Protein AF-A0A538KZR2-F1 (afdb_monomer_lite)

Radius of gyration: 1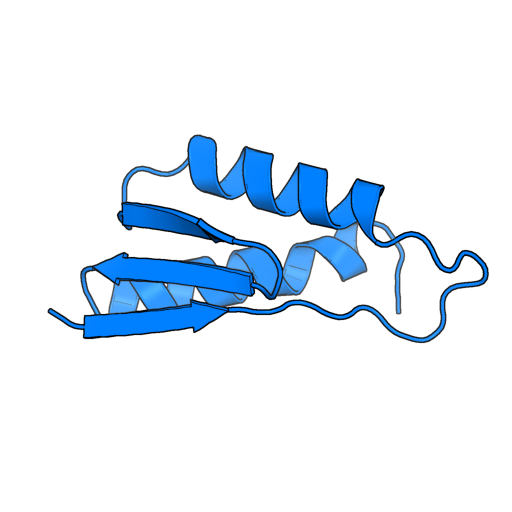2.09 Å; chains: 1; bounding box: 28×23×34 Å

Foldseek 3Di:
DDKDWDDADFDDDPDPDPVPLVVVLVVVQVVDDQWDWDDDDGTIMTHHDPVSVVVSNVVSNCSCVVVVGD

Secondary structure (DSSP, 8-state):
-EEEEE-----S-SS---HHHHHHHHHHHHH--SSEEEEETTEEEEEE-HHHHHHHHHHHHHHHHHTT--

pLDDT: mean 93.76, std 4.53, range [76.62, 98.19]

Structure (mmCIF, N/CA/C/O backbone):
data_AF-A0A538KZR2-F1
#
_entry.id   AF-A0A538KZR2-F1
#
loop_
_atom_site.group_PDB
_atom_site.id
_atom_site.type_symbol
_atom_site.label_atom_id
_atom_site.label_alt_id
_atom_site.label_comp_id
_atom_site.label_asym_id
_atom_site.label_entity_id
_atom_site.label_seq_id
_atom_site.pdbx_PDB_ins_code
_atom_site.Cartn_x
_atom_site.Cartn_y
_atom_site.Cartn_z
_atom_site.occupancy
_atom_site.B_iso_or_equiv
_atom_site.auth_seq_id
_atom_site.auth_comp_id
_atom_site.auth_asym_id
_atom_site.auth_atom_id
_atom_site.pdbx_PDB_model_num
ATOM 1 N N . MET A 1 1 ? -7.112 0.276 18.484 1.00 83.75 1 MET A N 1
ATOM 2 C CA . MET A 1 1 ? -7.267 0.947 17.180 1.00 83.75 1 MET A CA 1
ATOM 3 C C . MET A 1 1 ? -5.936 1.588 16.854 1.00 83.75 1 MET A C 1
ATOM 5 O O . MET A 1 1 ? -5.369 2.218 17.741 1.00 83.75 1 MET A O 1
ATOM 9 N N . ALA A 1 2 ? -5.418 1.343 15.658 1.00 96.69 2 ALA A N 1
ATOM 10 C CA . ALA A 1 2 ? -4.122 1.831 15.212 1.00 96.69 2 ALA A CA 1
ATOM 11 C C . ALA A 1 2 ? -4.256 2.486 13.834 1.00 96.69 2 ALA A C 1
ATOM 13 O O . ALA A 1 2 ? -5.199 2.208 13.092 1.00 96.69 2 ALA A O 1
ATOM 14 N N . THR A 1 3 ? -3.293 3.345 13.517 1.00 97.25 3 THR A N 1
ATOM 15 C CA . THR A 1 3 ? -3.135 3.979 12.209 1.00 97.25 3 THR A CA 1
ATOM 16 C C . THR A 1 3 ? -1.744 3.669 11.680 1.00 97.25 3 THR A C 1
ATOM 18 O O . THR A 1 3 ? -0.779 3.705 12.448 1.00 97.25 3 THR A O 1
ATOM 21 N N . ALA A 1 4 ? -1.633 3.396 10.387 1.00 97.56 4 ALA A N 1
ATOM 22 C CA . ALA A 1 4 ? -0.367 3.153 9.709 1.00 97.56 4 ALA A CA 1
ATOM 23 C C . ALA A 1 4 ? -0.336 3.866 8.357 1.00 97.56 4 ALA A C 1
ATOM 25 O O . ALA A 1 4 ? -1.382 4.109 7.761 1.00 97.56 4 ALA A O 1
ATOM 26 N N . ASP A 1 5 ? 0.866 4.167 7.878 1.00 97.56 5 ASP A N 1
ATOM 27 C CA . ASP A 1 5 ? 1.101 4.686 6.534 1.00 97.56 5 ASP A CA 1
ATOM 28 C C . ASP A 1 5 ? 1.923 3.662 5.749 1.00 97.56 5 ASP A C 1
ATOM 30 O O . ASP A 1 5 ? 2.949 3.180 6.240 1.00 97.56 5 ASP A O 1
ATOM 34 N N . LEU A 1 6 ? 1.443 3.281 4.564 1.00 96.38 6 LEU A N 1
ATOM 35 C CA . LEU A 1 6 ? 2.079 2.284 3.708 1.00 96.38 6 LEU A CA 1
ATOM 36 C C . LEU A 1 6 ? 2.497 2.901 2.372 1.00 96.38 6 LEU A C 1
ATOM 38 O O . LEU A 1 6 ? 1.661 3.354 1.586 1.00 96.38 6 LEU A O 1
ATOM 42 N N . THR A 1 7 ? 3.785 2.775 2.061 1.00 95.69 7 THR A N 1
ATOM 43 C CA . THR A 1 7 ? 4.348 3.079 0.742 1.00 95.69 7 THR A CA 1
ATOM 44 C C . THR A 1 7 ? 5.053 1.843 0.198 1.00 95.69 7 THR A C 1
ATOM 46 O O . THR A 1 7 ? 5.959 1.305 0.830 1.00 95.69 7 THR A O 1
ATOM 49 N N . VAL A 1 8 ? 4.656 1.400 -0.997 1.00 93.25 8 VAL A N 1
ATOM 50 C CA . VAL A 1 8 ? 5.297 0.281 -1.700 1.00 93.25 8 VAL A CA 1
ATOM 51 C C . VAL A 1 8 ? 6.122 0.834 -2.858 1.00 93.25 8 VAL A C 1
ATOM 53 O O . VAL A 1 8 ? 5.584 1.429 -3.795 1.00 93.25 8 VAL A O 1
ATOM 56 N N . ILE A 1 9 ? 7.437 0.636 -2.793 1.00 91.94 9 ILE A N 1
ATOM 57 C CA . ILE A 1 9 ? 8.385 1.052 -3.830 1.00 91.94 9 ILE A CA 1
ATOM 58 C C . ILE A 1 9 ? 9.059 -0.202 -4.358 1.00 91.94 9 ILE A C 1
ATOM 60 O O . ILE A 1 9 ? 9.808 -0.859 -3.640 1.00 91.94 9 ILE A O 1
ATOM 64 N N . ALA A 1 10 ? 8.775 -0.529 -5.612 1.00 90.56 10 ALA A N 1
ATOM 65 C CA . ALA A 1 10 ? 9.362 -1.683 -6.263 1.00 90.56 10 ALA A CA 1
ATOM 66 C C . ALA A 1 10 ? 10.668 -1.277 -6.969 1.00 90.56 10 ALA A C 1
ATOM 68 O O . ALA A 1 10 ? 10.706 -0.266 -7.675 1.00 90.56 10 ALA A O 1
ATOM 69 N N . LEU A 1 11 ? 11.738 -2.044 -6.760 1.00 90.19 11 LEU A N 1
ATOM 70 C CA . LEU A 1 11 ? 13.080 -1.757 -7.280 1.00 90.19 11 LEU A CA 1
ATOM 71 C C . LEU A 1 11 ? 13.453 -2.749 -8.394 1.00 90.19 11 LEU A C 1
ATOM 73 O O . LEU A 1 11 ? 12.794 -3.762 -8.583 1.00 90.19 11 LEU A O 1
ATOM 77 N N . GLY A 1 12 ? 14.495 -2.446 -9.175 1.00 84.81 12 GLY A N 1
ATOM 78 C CA . GLY A 1 12 ? 15.013 -3.383 -10.188 1.00 84.81 12 GLY A CA 1
ATOM 79 C C . GLY A 1 12 ? 14.167 -3.516 -11.461 1.00 84.81 12 GLY A C 1
ATOM 80 O O . GLY A 1 12 ? 14.320 -4.482 -12.205 1.00 84.81 12 GLY A O 1
ATOM 81 N N . ARG A 1 13 ? 13.285 -2.549 -11.734 1.00 86.81 13 ARG A N 1
ATOM 82 C CA . ARG A 1 13 ? 12.415 -2.523 -12.919 1.00 86.81 13 ARG A CA 1
ATO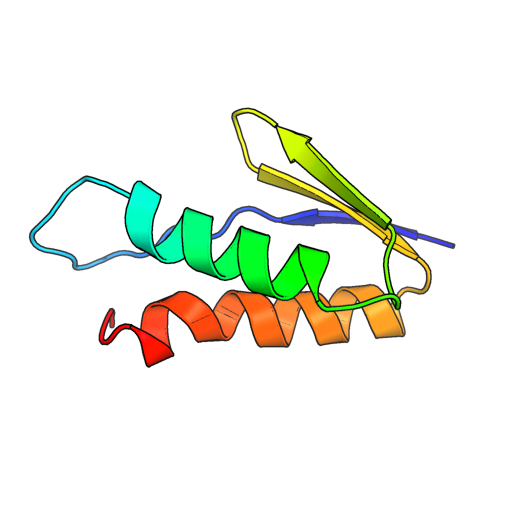M 83 C C . ARG A 1 13 ? 13.054 -1.736 -14.069 1.00 86.81 13 ARG A C 1
ATOM 85 O O . ARG A 1 13 ? 13.708 -0.728 -13.805 1.00 86.81 13 ARG A O 1
ATOM 92 N N . PRO A 1 14 ? 12.825 -2.129 -15.336 1.00 84.44 14 PRO A N 1
ATOM 93 C CA . PRO A 1 14 ? 13.265 -1.348 -16.493 1.00 84.44 14 PRO A CA 1
ATOM 94 C C . PRO A 1 14 ? 12.416 -0.086 -16.718 1.00 84.44 14 PRO A C 1
ATOM 96 O O . PRO A 1 14 ? 12.880 0.854 -17.358 1.00 84.44 14 PRO A O 1
ATOM 99 N N . ASP A 1 15 ? 11.183 -0.066 -16.203 1.00 85.06 15 ASP A N 1
ATOM 100 C CA . ASP A 1 15 ? 10.237 1.039 -16.349 1.00 85.06 15 ASP A CA 1
ATOM 101 C C . ASP A 1 15 ? 10.134 1.866 -15.048 1.00 85.06 15 ASP A C 1
ATOM 103 O O . ASP A 1 15 ? 9.980 1.281 -13.967 1.00 85.06 15 ASP A O 1
ATOM 107 N N . PRO A 1 16 ? 10.207 3.212 -15.121 1.00 86.38 16 PRO A N 1
ATOM 108 C CA . PRO A 1 16 ? 10.149 4.080 -13.945 1.00 86.38 16 PRO A CA 1
ATOM 109 C C . PRO A 1 16 ? 8.727 4.285 -13.402 1.00 86.38 16 PRO A C 1
ATOM 111 O O . PRO A 1 16 ? 8.565 4.877 -12.334 1.00 86.38 16 PRO A O 1
ATOM 114 N N . SER A 1 17 ? 7.684 3.856 -14.118 1.00 89.88 17 SER A N 1
ATOM 115 C CA . SER A 1 17 ? 6.301 4.078 -13.713 1.00 89.88 17 SER A CA 1
ATOM 116 C C . SER A 1 17 ? 5.870 3.096 -12.632 1.00 89.88 17 SER A C 1
ATOM 118 O O . SER A 1 17 ? 5.867 1.875 -12.800 1.00 89.88 17 SER A O 1
ATOM 120 N N . ALA A 1 18 ? 5.402 3.645 -11.514 1.00 89.06 18 ALA A N 1
ATOM 121 C CA . ALA A 1 18 ? 4.776 2.876 -10.446 1.00 89.06 18 ALA A CA 1
ATOM 122 C C . ALA A 1 18 ? 3.276 2.619 -10.674 1.00 89.06 18 ALA A C 1
ATOM 124 O O . ALA A 1 18 ? 2.656 1.861 -9.930 1.00 89.06 18 ALA A O 1
ATOM 125 N N . SER A 1 19 ? 2.664 3.249 -11.682 1.00 91.12 19 SER A N 1
ATOM 126 C CA . SER A 1 19 ? 1.203 3.338 -11.788 1.00 91.12 19 SER A CA 1
ATOM 127 C C . SER A 1 19 ? 0.502 1.983 -11.864 1.00 91.12 19 SER A C 1
ATOM 129 O O . SER A 1 19 ? -0.579 1.835 -11.303 1.00 91.12 19 SER A O 1
ATOM 131 N N . GLU A 1 20 ? 1.104 0.996 -12.524 1.00 90.94 20 GLU A N 1
ATOM 132 C CA . GLU A 1 20 ? 0.492 -0.319 -12.730 1.00 90.94 20 GLU A CA 1
ATOM 133 C C . GLU A 1 20 ? 0.305 -1.092 -11.417 1.00 90.94 20 GLU A C 1
ATOM 135 O O . GLU A 1 20 ? -0.820 -1.464 -11.071 1.00 90.94 20 GLU A O 1
ATOM 140 N N . TYR A 1 21 ? 1.380 -1.271 -10.641 1.00 91.56 21 TYR A N 1
ATOM 141 C CA . TYR A 1 21 ? 1.301 -2.006 -9.377 1.00 91.56 21 TYR A CA 1
ATOM 142 C C . TYR A 1 21 ? 0.583 -1.191 -8.291 1.00 91.56 21 TYR A C 1
ATOM 144 O O . TYR A 1 21 ? -0.121 -1.760 -7.459 1.00 91.56 21 TYR A O 1
ATOM 152 N N . ILE A 1 22 ? 0.676 0.145 -8.323 1.00 93.19 22 ILE A N 1
ATOM 153 C CA . ILE A 1 22 ? -0.107 1.011 -7.429 1.00 93.19 22 ILE A CA 1
ATOM 154 C C . ILE A 1 22 ? -1.608 0.885 -7.729 1.00 93.19 22 ILE A C 1
ATOM 156 O O . ILE A 1 22 ? -2.418 0.833 -6.802 1.00 93.19 22 ILE A O 1
ATOM 160 N N . ALA A 1 23 ? -2.003 0.787 -9.003 1.00 94.31 23 ALA A N 1
ATOM 161 C CA . ALA A 1 23 ? -3.398 0.555 -9.370 1.00 94.31 23 ALA A CA 1
ATOM 162 C C . ALA A 1 23 ? -3.904 -0.810 -8.877 1.00 94.31 23 ALA A C 1
ATOM 164 O O . ALA A 1 23 ? -5.052 -0.907 -8.444 1.00 94.31 23 ALA A O 1
ATOM 165 N N . GLU A 1 24 ? -3.062 -1.846 -8.902 1.00 95.12 24 GLU A N 1
ATOM 166 C CA . GLU A 1 24 ? -3.396 -3.161 -8.343 1.00 95.12 24 GLU A CA 1
ATOM 167 C C . GLU A 1 24 ? -3.548 -3.125 -6.817 1.00 95.12 24 GLU A C 1
ATOM 169 O O . GLU A 1 24 ? -4.561 -3.589 -6.295 1.00 95.12 24 GLU A O 1
ATOM 174 N N . ILE A 1 25 ? -2.624 -2.471 -6.106 1.00 95.25 25 ILE A N 1
ATOM 175 C CA . ILE A 1 25 ? -2.735 -2.219 -4.659 1.00 95.25 25 ILE A CA 1
ATOM 176 C C . ILE A 1 25 ? -4.071 -1.535 -4.332 1.00 95.25 25 ILE A C 1
ATOM 178 O O . ILE A 1 25 ? -4.790 -1.957 -3.425 1.00 95.25 25 ILE A O 1
ATOM 182 N N . GLN A 1 26 ? -4.456 -0.518 -5.108 1.00 95.12 26 GLN A N 1
ATOM 183 C CA . GLN A 1 26 ? -5.730 0.182 -4.925 1.00 95.12 26 GLN A CA 1
ATOM 184 C C . GLN A 1 26 ? -6.955 -0.700 -5.199 1.00 95.12 26 GLN A C 1
ATOM 186 O O . GLN A 1 26 ? -7.980 -0.538 -4.534 1.00 95.12 26 GLN A O 1
ATOM 191 N N . ARG A 1 27 ? -6.883 -1.638 -6.152 1.00 96.06 27 ARG A N 1
ATOM 192 C CA . ARG A 1 27 ? -7.964 -2.608 -6.388 1.00 96.06 27 ARG A CA 1
ATOM 193 C C . ARG A 1 27 ? -8.134 -3.551 -5.199 1.00 96.06 27 ARG A C 1
ATOM 195 O O . ARG A 1 27 ? -9.264 -3.724 -4.749 1.00 96.06 27 ARG A O 1
ATOM 202 N N . ARG A 1 28 ? -7.041 -4.088 -4.647 1.00 96.00 28 ARG A N 1
ATOM 203 C CA . ARG A 1 28 ? -7.088 -4.971 -3.465 1.00 96.00 28 ARG A CA 1
ATOM 204 C C . ARG A 1 28 ? -7.619 -4.258 -2.229 1.00 96.00 28 ARG A C 1
ATOM 206 O O . ARG A 1 28 ? -8.492 -4.785 -1.548 1.00 96.00 28 ARG A O 1
ATOM 213 N N . LEU A 1 29 ? -7.178 -3.022 -1.996 1.00 96.25 29 LEU A N 1
ATOM 214 C CA . LEU A 1 29 ? -7.682 -2.188 -0.903 1.00 96.25 29 LEU A CA 1
ATOM 215 C C . LEU A 1 29 ? -9.188 -1.916 -0.996 1.00 96.25 29 LEU A C 1
ATOM 217 O O . LEU A 1 29 ? -9.862 -1.908 0.030 1.00 96.25 29 LEU A O 1
ATOM 221 N N . ARG A 1 30 ? -9.725 -1.726 -2.208 1.00 96.88 30 ARG A N 1
ATOM 222 C CA . ARG A 1 30 ? -11.174 -1.564 -2.440 1.00 96.88 30 ARG A CA 1
ATOM 223 C C . ARG A 1 30 ? -11.970 -2.860 -2.295 1.00 96.88 30 ARG A C 1
ATOM 225 O O . ARG A 1 30 ? -13.178 -2.783 -2.107 1.00 96.88 30 ARG A O 1
ATOM 232 N N . ALA A 1 31 ? -11.327 -4.015 -2.443 1.00 96.81 31 ALA A N 1
ATOM 233 C CA . ALA A 1 31 ? -11.974 -5.324 -2.377 1.00 96.81 31 ALA A CA 1
ATOM 234 C C . ALA A 1 31 ? -12.055 -5.896 -0.951 1.00 96.81 31 ALA A C 1
ATOM 236 O O . ALA A 1 31 ? -12.804 -6.842 -0.725 1.00 96.81 31 ALA A O 1
ATOM 237 N N . GLN A 1 32 ? -11.296 -5.339 -0.005 1.00 94.44 32 GLN A N 1
ATOM 238 C CA . GLN A 1 32 ? -11.326 -5.718 1.408 1.00 94.44 32 GLN A CA 1
ATOM 239 C C . GLN A 1 32 ? -12.174 -4.744 2.241 1.00 94.44 32 GLN A C 1
ATOM 241 O O . GLN A 1 32 ? -12.326 -3.577 1.884 1.00 94.44 32 GLN A O 1
ATOM 246 N N . ASP A 1 33 ? -12.680 -5.215 3.377 1.00 95.62 33 ASP A N 1
ATOM 247 C CA . ASP A 1 33 ? -13.515 -4.482 4.341 1.00 95.62 33 ASP A CA 1
ATOM 248 C C . ASP A 1 33 ? -12.930 -4.467 5.771 1.00 95.62 33 ASP A C 1
ATOM 250 O O . ASP A 1 33 ? -13.563 -3.971 6.703 1.00 95.62 33 ASP A O 1
ATOM 254 N N . ARG A 1 34 ? -11.703 -4.976 5.939 1.00 95.31 34 ARG A N 1
ATOM 255 C CA . ARG A 1 34 ? -10.988 -5.117 7.218 1.00 95.31 34 ARG A CA 1
ATOM 256 C C . ARG A 1 34 ? -10.430 -3.794 7.742 1.00 95.31 34 ARG A C 1
ATOM 258 O O . ARG A 1 34 ? -10.482 -3.529 8.941 1.00 95.31 34 ARG A O 1
ATOM 265 N N . VAL A 1 35 ? -9.881 -2.960 6.857 1.00 97.50 35 VAL A N 1
ATOM 266 C CA . VAL A 1 35 ? -9.272 -1.666 7.207 1.00 97.50 35 VAL A CA 1
ATOM 267 C C . VAL A 1 35 ? -9.865 -0.530 6.386 1.00 97.50 35 VAL A C 1
ATOM 269 O O . VAL A 1 35 ? -10.120 -0.657 5.185 1.00 97.50 35 VAL A O 1
ATOM 272 N N . ARG A 1 36 ? -10.033 0.630 7.023 1.00 97.75 36 ARG A N 1
ATOM 273 C CA . ARG A 1 36 ? 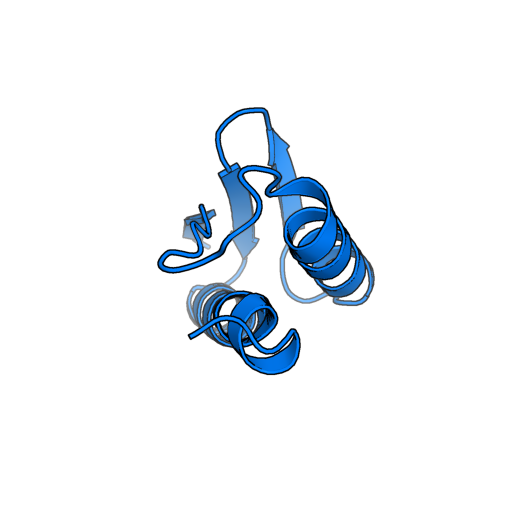-10.307 1.877 6.309 1.00 97.75 36 ARG A CA 1
ATOM 274 C C . ARG A 1 36 ? -9.006 2.362 5.682 1.00 97.75 36 ARG A C 1
ATOM 276 O O . ARG A 1 36 ? -7.961 2.299 6.323 1.00 97.75 36 ARG A O 1
ATOM 283 N N . PHE A 1 37 ? -9.071 2.876 4.456 1.00 97.69 37 PHE A N 1
ATOM 284 C CA . PHE A 1 37 ? -7.886 3.363 3.758 1.00 97.69 37 PHE A CA 1
ATOM 285 C C . PHE A 1 37 ? -8.103 4.718 3.081 1.00 97.69 37 PHE A C 1
ATOM 287 O O . PHE A 1 37 ? -9.225 5.074 2.706 1.00 97.69 37 PHE A O 1
ATOM 294 N N . ARG A 1 38 ? -7.011 5.466 2.892 1.00 97.25 38 ARG A N 1
ATOM 295 C CA . ARG A 1 38 ? -6.983 6.718 2.126 1.00 97.25 38 ARG A CA 1
ATOM 296 C C . ARG A 1 38 ? -5.674 6.844 1.350 1.00 97.25 38 ARG A C 1
ATOM 298 O O . ARG A 1 38 ? -4.609 6.957 1.942 1.00 97.25 38 ARG A O 1
ATOM 305 N N . LEU A 1 39 ? -5.767 6.878 0.022 1.00 95.19 39 LEU A N 1
ATOM 306 C CA . LEU A 1 39 ? -4.625 7.155 -0.852 1.00 95.19 39 LEU A CA 1
ATOM 307 C C . LEU A 1 39 ? -4.285 8.653 -0.837 1.00 95.19 39 LEU A C 1
ATOM 309 O O . LEU A 1 39 ? -5.177 9.497 -0.943 1.00 95.19 39 LEU A O 1
ATOM 313 N N . HIS A 1 40 ? -2.997 8.974 -0.781 1.00 95.06 40 HIS A N 1
ATOM 314 C CA . HIS A 1 40 ? -2.456 10.320 -0.978 1.00 95.06 40 HIS A CA 1
ATOM 315 C C . HIS A 1 40 ? -1.179 10.260 -1.831 1.00 95.06 40 HIS A C 1
ATOM 317 O O . HIS A 1 40 ? -0.780 9.206 -2.319 1.00 95.06 40 HIS A O 1
ATOM 323 N N . ALA A 1 41 ? -0.531 11.409 -2.041 1.00 91.50 41 ALA A N 1
ATOM 324 C CA . ALA A 1 41 ? 0.584 11.539 -2.983 1.00 91.50 41 ALA A CA 1
ATOM 325 C C . ALA A 1 41 ? 1.831 10.696 -2.641 1.00 91.50 41 ALA A C 1
ATOM 327 O O . ALA A 1 41 ? 2.628 10.426 -3.532 1.00 91.50 41 ALA A O 1
ATOM 328 N N . MET A 1 42 ? 2.006 10.298 -1.376 1.00 92.25 42 MET A N 1
ATOM 329 C CA . MET A 1 42 ? 3.229 9.642 -0.882 1.00 92.25 42 MET A CA 1
ATOM 330 C C . MET A 1 42 ? 3.004 8.211 -0.379 1.00 92.25 42 MET A C 1
ATOM 332 O O . MET A 1 42 ? 3.965 7.549 0.009 1.00 92.25 42 MET A O 1
ATOM 336 N N . GLY A 1 43 ? 1.764 7.722 -0.375 1.00 94.19 43 GLY A N 1
ATOM 337 C CA . GLY A 1 43 ? 1.425 6.470 0.292 1.00 94.19 43 GLY A CA 1
ATOM 338 C C . GLY A 1 43 ? -0.076 6.269 0.447 1.00 94.19 43 GLY A C 1
ATOM 339 O O . GLY A 1 43 ? -0.892 6.937 -0.196 1.00 94.19 43 GLY A O 1
ATOM 340 N N . THR A 1 44 ? -0.430 5.294 1.274 1.00 96.81 44 THR A N 1
ATOM 341 C CA . THR A 1 44 ? -1.804 5.007 1.673 1.00 96.81 44 THR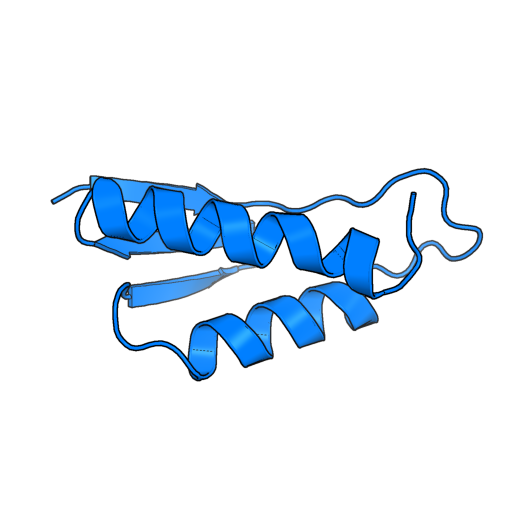 A CA 1
ATOM 342 C C . THR A 1 44 ? -1.883 4.897 3.188 1.00 96.81 44 THR A C 1
ATOM 344 O O . THR A 1 44 ? -1.247 4.029 3.783 1.00 96.81 44 THR A O 1
ATOM 347 N N . GLU A 1 45 ? -2.737 5.717 3.789 1.00 97.69 45 GLU A N 1
ATOM 348 C CA . GLU A 1 45 ? -3.088 5.608 5.200 1.00 97.69 45 GLU A CA 1
ATOM 349 C C . GLU A 1 45 ? -4.042 4.429 5.410 1.00 97.69 45 GLU A C 1
ATOM 351 O O . GLU A 1 45 ? -4.980 4.249 4.627 1.00 97.69 45 GLU A O 1
ATOM 356 N N . LEU A 1 46 ? -3.836 3.673 6.487 1.00 97.94 46 LEU A N 1
ATOM 357 C CA . LEU A 1 46 ? -4.648 2.539 6.924 1.00 97.94 46 LEU A CA 1
ATOM 358 C C . LEU A 1 46 ? -5.089 2.740 8.380 1.00 97.94 46 LEU A C 1
ATOM 360 O O . LEU A 1 46 ? -4.285 3.123 9.231 1.00 97.94 46 LEU A O 1
ATOM 364 N N . GLU A 1 47 ? -6.348 2.439 8.683 1.00 98.19 47 GLU A N 1
ATOM 365 C CA . GLU A 1 47 ? -6.935 2.548 10.022 1.00 98.19 47 GLU A CA 1
ATOM 366 C C . GLU A 1 47 ? -7.747 1.284 10.347 1.00 98.19 47 GLU A C 1
ATOM 368 O O . GLU A 1 47 ? -8.599 0.861 9.561 1.00 98.19 47 GLU A O 1
ATOM 373 N N . GLY A 1 48 ? -7.483 0.672 11.506 1.00 97.56 48 GLY A N 1
ATOM 374 C CA . GLY A 1 48 ? -8.109 -0.593 11.899 1.00 97.56 48 GLY A CA 1
ATOM 375 C C . GLY A 1 48 ? -7.513 -1.228 13.158 1.00 97.56 48 GLY A C 1
ATOM 376 O O . GLY A 1 48 ? -6.935 -0.549 14.021 1.00 97.56 48 GLY A O 1
ATOM 377 N N . SER A 1 49 ? -7.679 -2.547 13.289 1.00 98.19 49 SER A N 1
ATOM 378 C CA . SER A 1 49 ? -6.939 -3.338 14.276 1.00 98.19 49 SER A CA 1
ATOM 379 C C . SER A 1 49 ? -5.487 -3.523 13.813 1.00 98.19 49 SER A C 1
ATOM 381 O O . SER A 1 49 ? -5.201 -3.520 12.617 1.00 98.19 49 SER A O 1
ATOM 383 N N . THR A 1 50 ? -4.546 -3.671 14.748 1.00 98.00 50 THR A N 1
ATOM 384 C CA . THR A 1 50 ? -3.132 -3.899 14.396 1.00 98.00 50 THR A CA 1
ATOM 385 C C . THR A 1 50 ? -2.956 -5.181 13.578 1.00 98.00 50 THR A C 1
ATOM 387 O O . THR A 1 50 ? -2.148 -5.209 12.656 1.00 98.00 50 THR A O 1
ATOM 390 N N . GLU A 1 51 ? -3.722 -6.223 13.902 1.00 98.06 51 GLU A N 1
ATOM 391 C CA . GLU A 1 51 ? -3.700 -7.511 13.206 1.00 98.06 51 GLU A CA 1
ATOM 392 C C . GLU A 1 51 ? -4.165 -7.371 11.752 1.00 98.06 51 GLU A C 1
ATOM 394 O O . GLU A 1 51 ? -3.447 -7.784 10.842 1.00 98.06 51 GLU A O 1
ATOM 399 N N . ASP A 1 52 ? -5.293 -6.693 11.524 1.00 98.00 52 ASP A N 1
ATOM 400 C CA . ASP A 1 52 ? -5.821 -6.457 10.176 1.00 98.00 52 ASP A CA 1
ATOM 401 C C . ASP A 1 52 ? -4.884 -5.589 9.338 1.00 98.00 52 ASP A C 1
ATOM 403 O O . ASP A 1 52 ? -4.651 -5.880 8.165 1.00 98.00 52 ASP A O 1
ATOM 407 N N . ILE A 1 53 ? -4.310 -4.539 9.939 1.00 98.19 53 ILE A N 1
ATOM 408 C CA . ILE A 1 53 ? -3.337 -3.677 9.262 1.00 98.19 53 ILE A CA 1
ATOM 409 C C . ILE A 1 53 ? -2.136 -4.504 8.802 1.00 98.19 53 ILE A C 1
ATOM 411 O O . ILE A 1 53 ? -1.762 -4.424 7.636 1.00 98.19 53 ILE A O 1
ATOM 415 N N . LEU A 1 54 ? -1.537 -5.309 9.684 1.00 98.00 54 LEU A N 1
ATOM 416 C CA . LEU A 1 54 ? -0.365 -6.114 9.335 1.00 98.00 54 LEU A CA 1
ATOM 417 C C . LEU A 1 54 ? -0.692 -7.194 8.293 1.00 98.00 54 LEU A C 1
ATOM 419 O O . LEU A 1 54 ? 0.115 -7.419 7.390 1.00 98.00 54 LEU A O 1
ATOM 423 N N . ALA A 1 55 ? -1.873 -7.813 8.372 1.00 97.75 55 ALA A N 1
ATOM 424 C CA . ALA A 1 55 ? -2.337 -8.775 7.375 1.00 97.75 55 ALA A CA 1
ATOM 425 C C . ALA A 1 55 ? -2.477 -8.126 5.987 1.00 97.75 55 ALA A C 1
ATOM 427 O O . ALA A 1 55 ? -1.910 -8.617 5.010 1.00 97.75 55 ALA A O 1
ATOM 428 N N . VAL A 1 56 ? -3.157 -6.977 5.910 1.00 97.12 56 VAL A N 1
ATOM 429 C CA . VAL A 1 56 ? -3.328 -6.222 4.660 1.00 97.12 56 VAL A CA 1
ATOM 430 C C . VAL A 1 56 ? -1.982 -5.732 4.125 1.00 97.12 56 VAL A C 1
ATOM 432 O O . VAL A 1 56 ? -1.722 -5.861 2.934 1.00 97.12 56 VAL A O 1
ATOM 435 N N . VAL A 1 57 ? -1.085 -5.224 4.975 1.00 97.38 57 VAL A N 1
ATOM 436 C CA . VAL A 1 57 ? 0.267 -4.810 4.558 1.00 97.38 57 VAL A CA 1
ATOM 437 C C . VAL A 1 57 ? 1.028 -5.971 3.911 1.00 97.38 57 VAL A C 1
ATOM 439 O O . VAL A 1 57 ? 1.645 -5.770 2.865 1.00 97.38 57 VAL A O 1
ATOM 442 N N . GLY A 1 58 ? 0.957 -7.179 4.480 1.00 96.75 58 GLY A N 1
ATOM 443 C CA . GLY A 1 58 ? 1.579 -8.371 3.898 1.00 96.75 58 GLY A CA 1
ATOM 444 C C . GLY A 1 58 ? 1.037 -8.705 2.505 1.00 96.75 58 GLY A C 1
ATOM 445 O O . GLY A 1 58 ? 1.812 -8.921 1.574 1.00 96.75 58 GLY A O 1
ATOM 446 N N . GLU A 1 59 ? -0.287 -8.673 2.336 1.00 95.81 59 GLU A N 1
ATOM 447 C CA . GLU A 1 59 ? -0.947 -8.910 1.043 1.00 95.81 59 GLU A CA 1
ATOM 448 C C . GLU A 1 59 ? -0.590 -7.848 -0.010 1.00 95.81 59 GLU A C 1
ATOM 450 O O . GLU A 1 59 ? -0.390 -8.169 -1.182 1.00 95.81 59 GLU A O 1
ATOM 455 N N . LEU A 1 60 ? -0.494 -6.577 0.390 1.00 95.88 60 LEU A N 1
ATOM 456 C CA . LEU A 1 60 ? -0.146 -5.477 -0.513 1.00 95.88 60 LEU A CA 1
ATOM 457 C C . LEU A 1 60 ? 1.339 -5.472 -0.882 1.00 95.88 60 LEU A C 1
ATOM 459 O O . LEU A 1 60 ? 1.686 -5.120 -2.009 1.00 95.88 60 LEU A O 1
ATOM 463 N N . HIS A 1 61 ? 2.212 -5.886 0.037 1.00 95.25 61 HIS A N 1
ATOM 464 C CA . HIS A 1 61 ? 3.640 -6.040 -0.231 1.00 95.25 61 HIS A CA 1
ATOM 465 C C . HIS A 1 61 ? 3.923 -7.148 -1.254 1.00 95.25 61 HIS A C 1
ATOM 467 O O . HIS A 1 61 ? 4.899 -7.047 -1.988 1.00 95.25 61 HIS A O 1
ATOM 473 N N . ALA A 1 62 ? 3.062 -8.164 -1.353 1.00 95.00 62 ALA A N 1
ATOM 474 C CA . ALA A 1 62 ? 3.189 -9.235 -2.341 1.00 95.00 62 ALA A CA 1
ATOM 475 C C . ALA A 1 62 ? 2.884 -8.782 -3.785 1.00 95.00 62 ALA A C 1
ATOM 477 O O . ALA A 1 62 ? 3.388 -9.379 -4.737 1.00 95.00 62 ALA A O 1
ATOM 478 N N . VAL A 1 63 ? 2.107 -7.704 -3.966 1.00 94.56 63 VAL A N 1
ATOM 479 C CA . VAL A 1 63 ? 1.606 -7.256 -5.281 1.00 94.56 63 VAL A CA 1
ATOM 480 C C . VAL A 1 63 ? 2.708 -7.053 -6.330 1.00 94.56 63 VAL A C 1
ATOM 482 O O . VAL A 1 63 ? 2.544 -7.548 -7.451 1.00 94.56 63 VAL A O 1
ATOM 485 N N . PRO A 1 64 ? 3.825 -6.350 -6.042 1.00 92.56 64 PRO A N 1
ATOM 486 C CA . PRO A 1 64 ? 4.883 -6.183 -7.031 1.00 92.56 64 PRO A CA 1
ATOM 487 C C . PRO A 1 64 ? 5.489 -7.522 -7.470 1.00 92.56 64 PRO A C 1
ATOM 489 O O . PRO A 1 64 ? 5.686 -7.731 -8.666 1.00 92.56 64 PRO A O 1
ATOM 492 N N . PHE A 1 65 ? 5.698 -8.449 -6.533 1.00 92.69 65 PHE A N 1
ATOM 493 C CA . PHE A 1 65 ? 6.262 -9.772 -6.814 1.00 92.69 65 PHE A CA 1
ATOM 494 C C . PHE A 1 65 ? 5.339 -10.622 -7.689 1.00 92.69 65 PHE A C 1
ATOM 496 O O . PHE A 1 65 ? 5.790 -11.242 -8.650 1.00 92.69 65 PHE A O 1
ATOM 503 N N . GLU A 1 66 ? 4.032 -10.594 -7.423 1.00 91.62 66 GLU A N 1
ATOM 504 C CA . GLU A 1 66 ? 3.027 -11.246 -8.273 1.00 91.62 66 GLU A CA 1
ATOM 505 C C . GLU A 1 66 ? 2.978 -10.646 -9.688 1.00 91.62 66 GLU A C 1
ATOM 507 O O . GLU A 1 66 ? 2.653 -11.336 -10.651 1.00 91.62 66 GLU A O 1
ATOM 512 N N . SER A 1 67 ? 3.365 -9.374 -9.823 1.00 85.38 67 SER A N 1
ATOM 513 C CA . SER A 1 67 ? 3.492 -8.670 -11.105 1.00 85.38 67 SER A CA 1
ATOM 514 C C . SER A 1 67 ? 4.838 -8.927 -11.804 1.00 85.38 67 SER A C 1
ATOM 516 O O . SER A 1 67 ? 5.157 -8.266 -12.792 1.00 85.38 67 SER A O 1
ATOM 518 N N . GLY A 1 68 ? 5.647 -9.865 -11.298 1.00 86.25 68 GLY A N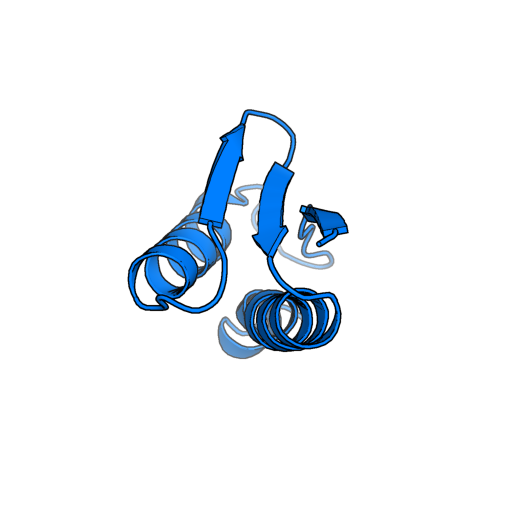 1
ATOM 519 C CA . GLY A 1 68 ? 6.947 -10.233 -11.864 1.00 86.25 68 GLY A CA 1
ATOM 520 C C . GLY A 1 68 ? 8.075 -9.247 -11.554 1.00 86.25 68 GLY A C 1
ATOM 521 O O . GLY A 1 68 ? 9.104 -9.274 -12.230 1.00 86.25 68 GLY A O 1
ATOM 522 N N . ILE A 1 69 ? 7.891 -8.367 -10.565 1.00 86.44 69 ILE A N 1
ATOM 523 C CA . ILE A 1 69 ? 8.920 -7.426 -10.121 1.00 86.44 69 ILE A CA 1
ATOM 524 C C . ILE A 1 69 ? 9.759 -8.088 -9.015 1.00 86.44 69 ILE A C 1
ATOM 526 O O . ILE A 1 69 ? 9.167 -8.582 -8.056 1.00 86.44 69 ILE A O 1
ATOM 530 N N . PRO A 1 70 ? 11.097 -8.136 -9.145 1.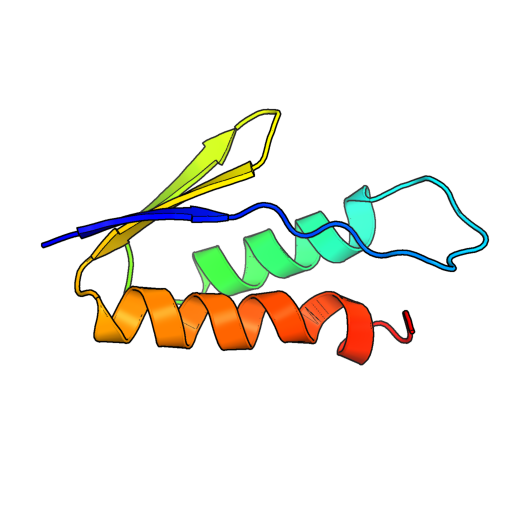00 76.62 70 PRO A N 1
ATOM 531 C CA . PRO A 1 70 ? 11.976 -8.760 -8.156 1.00 76.62 70 PRO A CA 1
ATOM 532 C C . PRO A 1 70 ? 12.090 -7.997 -6.830 1.00 76.62 70 PRO A C 1
ATOM 534 O O . PRO A 1 70 ? 11.786 -6.782 -6.782 1.00 76.62 70 PRO A O 1
#

Sequence (70 aa):
MATADLTVIALGRPDPSASEYIAEIQRRLRAQDRVRFRLHAMGTELEGSTEDILAVVGELHAVPFESGIP